Protein AF-A0A920UV95-F1 (afdb_monomer)

Foldseek 3Di:
DLLCQQPNVVVVVVCLVCLVCVVVVPPVVVVVVVVVVVVSLVVQCVVPVPLPPSNLSVCQLVLQLVLLCVVQDPPDPPSPCPSVLQSQLVLLVVLVVVVLDPPVVSVVSVCSSCPSNVRDNDDDPPDDPVSSVVSSVPPPSDPSSRRCNDD

Nearest PDB structures (foldseek):
  3okf-assembly1_B  TM=9.038E-01  e=9.359E-06  Vibrio cholerae O1 biovar El Tor str. N16961
  5hvn-assembly1_A-2  TM=8.742E-01  e=4.285E-06  Francisella tularensis subsp. tularensis SCHU S4
  6lla-assembly2_D  TM=9.074E-01  e=2.044E-05  Providencia alcalifaciens F90-2004
  3zok-assembly2_D  TM=9.001E-01  e=2.147E-05  Actinidia chinensis
  6lla-assembly1_A  TM=8.944E-01  e=2.609E-05  Providencia alcalifaciens F90-2004

Structure (mmCIF, N/CA/C/O backbone):
data_AF-A0A920UV95-F1
#
_entry.id   AF-A0A920UV95-F1
#
loop_
_atom_site.group_PDB
_atom_site.id
_atom_site.type_symbol
_atom_site.label_atom_id
_atom_site.label_alt_id
_atom_site.label_comp_id
_atom_site.label_asym_id
_atom_site.label_entity_id
_atom_site.label_seq_id
_atom_site.pdbx_PDB_ins_code
_atom_site.Cartn_x
_atom_site.Cartn_y
_atom_site.Cartn_z
_atom_site.occupancy
_atom_site.B_iso_or_equiv
_atom_site.auth_seq_id
_atom_site.auth_comp_id
_atom_site.auth_asym_id
_atom_site.auth_atom_id
_atom_site.pdbx_PDB_model_num
ATOM 1 N N . MET A 1 1 ? -2.486 0.957 3.219 1.00 80.06 1 MET A N 1
ATOM 2 C CA . MET A 1 1 ? -2.664 0.578 1.801 1.00 80.06 1 MET A CA 1
ATOM 3 C C . MET A 1 1 ? -1.796 -0.611 1.397 1.00 80.06 1 MET A C 1
ATOM 5 O O . MET A 1 1 ? -2.347 -1.687 1.214 1.00 80.06 1 MET A O 1
ATOM 9 N N . LYS A 1 2 ? -0.457 -0.477 1.366 1.00 78.81 2 LYS A N 1
ATOM 10 C CA . LYS A 1 2 ? 0.496 -1.547 0.991 1.00 78.81 2 LYS A CA 1
ATOM 11 C C . LYS A 1 2 ? 0.190 -2.931 1.582 1.00 78.81 2 LYS A C 1
ATOM 13 O O . LYS A 1 2 ? 0.008 -3.881 0.836 1.00 78.81 2 LYS A O 1
ATOM 18 N N . TYR A 1 3 ? 0.079 -3.045 2.907 1.00 82.12 3 TYR A N 1
ATOM 19 C CA . TYR A 1 3 ? -0.206 -4.332 3.562 1.00 82.12 3 TYR A CA 1
ATOM 20 C C . TYR A 1 3 ? -1.559 -4.926 3.158 1.00 82.12 3 TYR A C 1
ATOM 22 O O . TYR A 1 3 ? -1.680 -6.136 3.009 1.00 82.12 3 TYR A O 1
ATOM 30 N N . GLY A 1 4 ? -2.552 -4.067 2.911 1.00 83.25 4 GLY A N 1
ATOM 31 C CA . GLY A 1 4 ? -3.856 -4.504 2.432 1.00 83.25 4 GLY A CA 1
ATOM 32 C C . GLY A 1 4 ? -3.786 -5.150 1.046 1.00 83.25 4 GLY A C 1
ATOM 33 O O . GLY A 1 4 ? -4.430 -6.161 0.797 1.00 83.25 4 GLY A O 1
ATOM 34 N N . LEU A 1 5 ? -2.936 -4.606 0.173 1.00 78.06 5 LEU A N 1
ATOM 35 C CA . LEU A 1 5 ? -2.742 -5.098 -1.190 1.00 78.06 5 LEU A CA 1
ATOM 36 C C . LEU A 1 5 ? -1.803 -6.316 -1.291 1.00 78.06 5 LEU A C 1
ATOM 38 O O . LEU A 1 5 ? -1.861 -7.047 -2.276 1.00 78.06 5 LEU A O 1
ATOM 42 N N . ILE A 1 6 ? -0.918 -6.519 -0.309 1.00 73.44 6 ILE A N 1
ATOM 43 C CA . ILE A 1 6 ? 0.039 -7.635 -0.303 1.00 73.44 6 ILE A CA 1
ATOM 44 C C . ILE A 1 6 ? -0.602 -8.917 0.230 1.00 73.44 6 ILE A C 1
ATOM 46 O O . ILE A 1 6 ? -0.482 -9.958 -0.408 1.00 73.44 6 ILE A O 1
ATOM 50 N N . ASN A 1 7 ? -1.208 -8.866 1.421 1.00 74.56 7 ASN A N 1
ATOM 51 C CA . ASN A 1 7 ? -1.654 -10.073 2.125 1.00 74.56 7 ASN A CA 1
ATOM 52 C C . ASN A 1 7 ? -2.814 -9.851 3.113 1.00 74.56 7 ASN A C 1
ATOM 54 O O . ASN A 1 7 ? -3.042 -10.700 3.972 1.00 74.56 7 ASN A O 1
ATOM 58 N N . ASN A 1 8 ? -3.536 -8.728 3.039 1.00 84.81 8 ASN A N 1
ATOM 59 C CA . ASN A 1 8 ? -4.625 -8.441 3.975 1.00 84.81 8 ASN A CA 1
ATOM 60 C C . ASN A 1 8 ? -5.802 -7.717 3.298 1.00 84.81 8 ASN A C 1
ATOM 62 O O . ASN A 1 8 ? -6.063 -6.536 3.537 1.00 84.81 8 ASN A O 1
ATOM 66 N N . ALA A 1 9 ? -6.532 -8.441 2.448 1.00 86.19 9 ALA A N 1
ATOM 67 C CA . ALA A 1 9 ? -7.662 -7.889 1.700 1.00 86.19 9 ALA A CA 1
ATOM 68 C C . ALA A 1 9 ? -8.755 -7.294 2.610 1.00 86.19 9 ALA A C 1
ATOM 70 O O . ALA A 1 9 ? -9.355 -6.275 2.268 1.00 86.19 9 ALA A O 1
ATOM 71 N N . GLU A 1 10 ? -8.985 -7.874 3.790 1.00 90.38 10 GLU A N 1
ATOM 72 C CA . GLU A 1 10 ? -9.940 -7.333 4.765 1.00 90.38 10 GLU A CA 1
ATOM 73 C C . GLU A 1 10 ? -9.487 -5.974 5.307 1.00 90.38 10 GLU A C 1
ATOM 75 O O . GLU A 1 10 ? -10.285 -5.042 5.373 1.00 90.38 10 GLU A O 1
ATOM 80 N N . PHE A 1 11 ? -8.192 -5.798 5.585 1.00 92.44 11 PHE A N 1
ATOM 81 C CA . PHE A 1 11 ? -7.655 -4.488 5.949 1.00 92.44 11 PHE A CA 1
ATOM 82 C C . PHE A 1 11 ? -7.755 -3.480 4.800 1.00 92.44 11 PHE A C 1
ATOM 84 O O . PHE A 1 11 ? -8.041 -2.312 5.044 1.00 92.44 11 PHE A O 1
ATOM 91 N N . PHE A 1 12 ? -7.572 -3.900 3.544 1.00 90.25 12 PHE A N 1
ATOM 92 C CA . PHE A 1 12 ? -7.798 -3.017 2.394 1.00 90.25 12 PHE A CA 1
ATOM 93 C C . PHE A 1 12 ? -9.254 -2.527 2.324 1.00 90.25 12 PHE A C 1
ATOM 95 O O . PHE A 1 12 ? -9.491 -1.327 2.188 1.00 90.25 12 PHE A O 1
ATOM 102 N N . LYS A 1 13 ? -10.229 -3.431 2.487 1.00 91.88 13 LYS A N 1
ATOM 103 C CA . LYS A 1 13 ? -11.657 -3.071 2.543 1.00 91.88 13 LYS A CA 1
ATOM 104 C C . LYS A 1 13 ? -11.964 -2.154 3.726 1.00 91.88 13 LYS A C 1
ATOM 106 O O . LYS A 1 13 ? -12.690 -1.179 3.565 1.00 91.88 13 LYS A O 1
ATOM 111 N N . TRP A 1 14 ? -11.382 -2.435 4.892 1.00 95.44 14 TRP A N 1
ATOM 112 C CA . TRP A 1 14 ? -11.543 -1.607 6.086 1.00 95.44 14 TRP A CA 1
ATOM 113 C C . TRP A 1 14 ? -10.988 -0.192 5.877 1.00 95.44 14 TRP A C 1
ATOM 115 O O . TRP A 1 14 ? -11.645 0.777 6.244 1.00 95.44 14 TRP A O 1
ATOM 125 N N . LEU A 1 15 ? -9.827 -0.052 5.228 1.00 94.12 15 LEU A N 1
ATOM 126 C CA . LEU A 1 15 ? -9.264 1.255 4.874 1.00 94.12 15 LEU A CA 1
ATOM 127 C C . LEU A 1 15 ? -10.199 2.048 3.956 1.00 94.12 15 LEU A C 1
ATOM 129 O O . LEU A 1 15 ? -10.376 3.242 4.173 1.00 94.12 15 LEU A O 1
ATOM 133 N N . ALA A 1 16 ? -10.793 1.397 2.953 1.00 93.56 16 ALA A N 1
ATOM 134 C CA . ALA A 1 16 ? -11.755 2.043 2.063 1.00 93.56 16 ALA A CA 1
ATOM 135 C C . ALA A 1 16 ? -13.018 2.488 2.820 1.00 93.56 16 ALA A C 1
ATOM 137 O O . ALA A 1 16 ? -13.466 3.616 2.659 1.00 93.56 16 ALA A O 1
ATOM 138 N N . ALA A 1 17 ? -13.560 1.632 3.690 1.00 96.31 17 ALA A N 1
ATOM 139 C CA . ALA A 1 17 ? -14.774 1.928 4.449 1.00 96.31 17 ALA A CA 1
ATOM 140 C C . ALA A 1 17 ? -14.606 3.057 5.484 1.00 96.31 17 ALA A C 1
ATOM 142 O O . ALA A 1 17 ? -15.581 3.728 5.802 1.00 96.31 17 ALA A O 1
ATOM 143 N N . ASN A 1 18 ? -13.392 3.270 6.003 1.00 96.62 18 ASN A N 1
ATOM 144 C CA . ASN A 1 18 ? -13.108 4.246 7.064 1.00 96.62 18 ASN A CA 1
ATOM 145 C C . ASN A 1 18 ? -12.252 5.427 6.579 1.00 96.62 18 ASN A C 1
ATOM 147 O O . ASN A 1 18 ? -11.614 6.112 7.380 1.00 96.62 18 ASN A O 1
ATOM 151 N N . SER A 1 19 ? -12.183 5.654 5.267 1.00 94.88 19 SER A N 1
ATOM 152 C CA . SER A 1 19 ? -11.249 6.618 4.685 1.00 94.88 19 SER A CA 1
ATOM 153 C C . SER A 1 19 ? -11.475 8.049 5.165 1.00 94.88 19 SER A C 1
ATOM 155 O O . SER A 1 19 ? -10.505 8.743 5.452 1.00 94.88 19 SER A O 1
ATOM 157 N N . GLU A 1 20 ? -12.732 8.473 5.321 1.00 95.56 20 GLU A N 1
ATOM 158 C CA . GLU A 1 20 ? -13.080 9.811 5.818 1.00 95.56 20 GLU A CA 1
ATOM 159 C C . GLU A 1 20 ? -12.528 10.049 7.229 1.00 95.56 20 GLU A C 1
ATOM 161 O O . GLU A 1 20 ? -11.793 11.010 7.450 1.00 95.56 20 GLU A O 1
ATOM 166 N N . SER A 1 21 ? -12.790 9.128 8.159 1.00 96.44 21 SER A N 1
ATOM 167 C CA . SER A 1 21 ? -12.279 9.183 9.532 1.00 96.44 21 SER A CA 1
ATOM 168 C C . SER A 1 21 ? -10.751 9.139 9.608 1.00 96.44 21 SER A C 1
ATOM 170 O O . SER A 1 21 ? -10.138 9.842 10.414 1.00 96.44 21 SER A O 1
ATOM 172 N N . ILE A 1 22 ? -10.108 8.338 8.751 1.00 94.94 22 ILE A N 1
ATOM 173 C CA . ILE A 1 22 ? -8.642 8.263 8.676 1.00 94.94 22 ILE A CA 1
ATOM 174 C C . ILE A 1 22 ? -8.062 9.593 8.178 1.00 94.94 22 ILE A C 1
ATOM 176 O O . ILE A 1 22 ? -7.100 10.095 8.761 1.00 94.94 22 ILE A O 1
ATOM 180 N N . LEU A 1 23 ? -8.639 10.178 7.123 1.00 90.88 23 LEU A N 1
ATOM 181 C CA . LEU A 1 23 ? -8.215 11.471 6.574 1.00 90.88 23 LEU A CA 1
ATOM 182 C C . LEU A 1 23 ? -8.481 12.630 7.543 1.00 90.88 23 LEU A C 1
ATOM 184 O O . LEU A 1 23 ? -7.699 13.579 7.584 1.00 90.88 23 LEU A O 1
ATOM 188 N N . ALA A 1 24 ? -9.535 12.529 8.353 1.00 95.44 24 ALA A N 1
ATOM 189 C CA . ALA A 1 24 ? -9.833 13.451 9.446 1.00 95.44 24 ALA A CA 1
ATOM 190 C C . ALA A 1 24 ? -8.915 13.267 10.672 1.00 95.44 24 ALA A C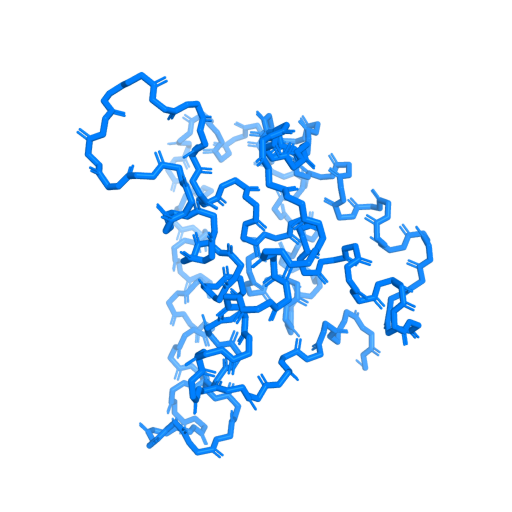 1
ATOM 192 O O . ALA A 1 24 ? -9.026 14.023 11.637 1.00 95.44 24 ALA A O 1
ATOM 193 N N . LEU A 1 25 ? -7.991 12.298 10.632 1.00 93.44 25 LEU A N 1
ATOM 194 C CA . LEU A 1 25 ? -7.067 11.956 11.715 1.00 93.44 25 LEU A CA 1
ATOM 195 C C . LEU A 1 25 ? -7.777 11.605 13.030 1.00 93.44 25 LEU A C 1
ATOM 197 O O . LEU A 1 25 ? -7.280 11.903 14.120 1.00 93.44 25 LEU A O 1
ATOM 201 N N . GLU A 1 26 ? -8.929 10.942 12.944 1.00 97.38 26 GLU A N 1
ATOM 202 C CA . GLU A 1 26 ? -9.623 10.456 14.129 1.00 97.38 26 GLU A CA 1
ATOM 203 C C . GLU A 1 26 ? -8.761 9.430 14.872 1.00 97.38 26 GLU A C 1
ATOM 205 O O . GLU A 1 26 ? -8.288 8.444 14.300 1.00 97.38 26 GLU A O 1
ATOM 210 N N . HIS A 1 27 ? -8.557 9.666 16.170 1.00 95.38 27 HIS A N 1
ATOM 211 C CA . HIS A 1 27 ? -7.562 8.955 16.973 1.00 95.38 27 HIS A CA 1
ATOM 212 C C . HIS A 1 27 ? -7.717 7.429 16.929 1.00 95.38 27 HIS A C 1
ATOM 214 O O . HIS A 1 27 ? -6.724 6.717 16.783 1.00 95.38 27 HIS A O 1
ATOM 220 N N . GLU A 1 28 ? -8.944 6.917 17.044 1.00 96.25 28 GLU A N 1
ATOM 221 C CA . GLU A 1 28 ? -9.215 5.473 17.035 1.00 96.25 28 GLU A CA 1
ATOM 222 C C . GLU A 1 28 ? -8.830 4.833 15.695 1.00 96.25 28 GLU A C 1
ATOM 224 O O . GLU A 1 28 ? -8.098 3.843 15.666 1.00 96.25 28 GLU A O 1
ATOM 229 N N . HIS A 1 29 ? -9.228 5.454 14.585 1.00 95.75 29 HIS A N 1
ATOM 230 C CA . HIS A 1 29 ? -8.961 4.956 13.239 1.00 95.75 29 HIS A CA 1
ATOM 231 C C . HIS A 1 29 ? -7.472 5.013 12.887 1.00 95.75 29 HIS A C 1
ATOM 233 O O . HIS A 1 29 ? -6.917 4.044 12.368 1.00 95.75 29 HIS A O 1
ATOM 239 N N . VAL A 1 30 ? -6.788 6.113 13.217 1.00 93.50 30 VAL A N 1
ATOM 240 C CA . VAL A 1 30 ? -5.338 6.234 12.990 1.00 93.50 30 VAL A CA 1
ATOM 241 C C . VAL A 1 30 ? -4.563 5.236 13.852 1.00 93.50 30 VAL A C 1
ATOM 243 O O . VAL A 1 30 ? -3.623 4.606 13.360 1.00 93.50 30 VAL A O 1
ATOM 246 N N . SER A 1 31 ? -4.964 5.045 15.112 1.00 93.88 31 SER A N 1
ATOM 247 C CA . SER A 1 31 ? -4.316 4.080 16.009 1.00 93.88 31 SER A CA 1
ATOM 248 C C . SER A 1 31 ? -4.436 2.655 15.477 1.00 93.88 31 SER A C 1
ATOM 250 O O . SER A 1 31 ? -3.450 1.917 15.478 1.00 93.88 31 SER A O 1
ATOM 252 N N . GLU A 1 32 ? -5.608 2.289 14.958 1.00 96.06 32 GLU A N 1
ATOM 253 C CA . GLU A 1 32 ? -5.845 0.983 14.345 1.00 96.06 32 GLU A CA 1
ATOM 254 C C . GLU A 1 32 ? -4.991 0.782 13.085 1.00 96.06 32 GLU A C 1
ATOM 256 O O . GLU A 1 32 ? -4.335 -0.252 12.936 1.00 96.06 32 GLU A O 1
ATOM 261 N N . VAL A 1 33 ? -4.893 1.798 12.217 1.00 92.75 33 VAL A N 1
ATOM 262 C CA . VAL A 1 33 ? -4.003 1.759 11.044 1.00 92.75 33 VAL A CA 1
ATOM 263 C C . VAL A 1 33 ? -2.555 1.504 11.460 1.00 92.75 33 VAL A C 1
ATOM 265 O O . VAL A 1 33 ? -1.893 0.634 10.884 1.00 92.75 33 VAL A O 1
ATOM 268 N N . VAL A 1 34 ? -2.052 2.247 12.450 1.00 91.56 34 VAL A N 1
ATOM 269 C CA . VAL A 1 34 ? -0.673 2.103 12.937 1.00 91.56 34 VAL A CA 1
ATOM 270 C C . VAL A 1 34 ? -0.457 0.714 13.533 1.00 91.56 34 VAL A C 1
ATOM 272 O O . VAL A 1 34 ? 0.531 0.061 13.189 1.00 91.56 34 VAL A O 1
ATOM 275 N N . ARG A 1 35 ? -1.389 0.234 14.365 1.00 95.19 35 ARG A N 1
ATOM 276 C CA . ARG A 1 35 ? -1.337 -1.094 14.987 1.00 95.19 35 ARG A CA 1
ATOM 277 C C . ARG A 1 35 ? -1.210 -2.194 13.934 1.00 95.19 35 ARG A C 1
ATOM 279 O O . ARG A 1 35 ? -0.238 -2.950 13.964 1.00 95.19 35 ARG A O 1
ATOM 286 N N . VAL A 1 36 ? -2.119 -2.228 12.957 1.00 92.31 36 VAL A N 1
ATOM 287 C CA . VAL A 1 36 ? -2.116 -3.239 11.885 1.00 92.31 36 VAL A CA 1
ATOM 288 C C . VAL A 1 36 ? -0.839 -3.157 11.046 1.00 92.31 36 VAL A C 1
ATOM 290 O O . VAL A 1 36 ? -0.257 -4.184 10.694 1.00 92.31 36 VAL A O 1
ATOM 293 N N . CYS A 1 37 ? -0.349 -1.950 10.749 1.00 88.88 37 CYS A N 1
ATOM 294 C CA . CYS A 1 37 ? 0.898 -1.777 10.003 1.00 88.88 37 CYS A CA 1
ATOM 295 C C . CYS A 1 37 ? 2.119 -2.308 10.769 1.00 88.88 37 CYS A C 1
ATOM 297 O O . CYS A 1 37 ? 2.999 -2.930 10.167 1.00 88.88 37 CYS A O 1
ATOM 299 N N . CYS A 1 38 ? 2.182 -2.069 12.080 1.00 89.38 38 CYS A N 1
ATOM 300 C CA . CYS A 1 38 ? 3.243 -2.581 12.942 1.00 89.38 38 CYS A CA 1
ATOM 301 C C . CYS A 1 38 ? 3.210 -4.111 13.019 1.00 89.38 38 CYS A C 1
ATOM 303 O O . CYS A 1 38 ? 4.248 -4.747 12.839 1.00 89.38 38 CYS A O 1
ATOM 305 N N . GLU A 1 39 ? 2.029 -4.700 13.213 1.00 91.00 39 GLU A N 1
ATOM 306 C CA . GLU A 1 39 ? 1.840 -6.154 13.258 1.00 91.00 39 GLU A CA 1
ATOM 307 C C . GLU A 1 39 ? 2.217 -6.822 11.934 1.00 91.00 39 GLU A C 1
ATOM 309 O O . GLU A 1 39 ? 2.996 -7.777 11.923 1.00 91.00 39 GLU A O 1
ATOM 314 N N . ALA A 1 40 ? 1.748 -6.282 10.807 1.00 85.88 40 ALA A N 1
ATOM 315 C CA . ALA A 1 40 ? 2.061 -6.813 9.484 1.00 85.88 40 ALA A CA 1
ATOM 316 C C . ALA A 1 40 ? 3.568 -6.764 9.191 1.00 85.88 40 ALA A C 1
ATOM 318 O O . ALA A 1 40 ? 4.148 -7.740 8.710 1.00 85.88 40 ALA A O 1
ATOM 319 N N . LYS A 1 41 ? 4.230 -5.648 9.523 1.00 84.31 41 LYS A N 1
ATOM 320 C CA . LYS A 1 41 ? 5.682 -5.519 9.357 1.00 84.31 41 LYS A CA 1
ATOM 321 C C . LYS A 1 41 ? 6.436 -6.497 10.252 1.00 84.31 41 LYS A C 1
ATOM 323 O O . LYS A 1 41 ? 7.374 -7.134 9.780 1.00 84.31 41 LYS A O 1
ATOM 328 N N . ALA A 1 42 ? 6.036 -6.619 11.517 1.00 87.12 42 ALA A N 1
ATOM 329 C CA . ALA A 1 42 ? 6.657 -7.539 12.461 1.00 87.12 42 ALA A CA 1
ATOM 330 C C . ALA A 1 42 ? 6.527 -8.993 11.988 1.00 87.12 42 ALA A C 1
ATOM 332 O O . ALA A 1 42 ? 7.522 -9.711 11.987 1.00 87.12 42 ALA A O 1
ATOM 333 N N . ALA A 1 43 ? 5.348 -9.401 11.509 1.00 86.06 43 ALA A N 1
ATOM 334 C CA . ALA A 1 43 ? 5.115 -10.740 10.974 1.00 86.06 43 ALA A CA 1
ATOM 335 C C . ALA A 1 43 ? 5.995 -11.040 9.749 1.00 86.06 43 ALA A C 1
ATOM 337 O O . ALA A 1 43 ? 6.652 -12.079 9.701 1.00 86.06 43 ALA A O 1
ATOM 338 N N . ILE A 1 44 ? 6.071 -10.109 8.790 1.00 81.81 44 ILE A N 1
ATOM 339 C CA . ILE A 1 44 ? 6.904 -10.266 7.586 1.00 81.81 44 ILE A CA 1
ATOM 340 C C . ILE A 1 44 ? 8.396 -10.334 7.946 1.00 81.81 44 ILE A C 1
ATOM 342 O O . ILE A 1 44 ? 9.122 -11.170 7.414 1.00 81.81 44 ILE A O 1
ATOM 346 N N . VAL A 1 45 ? 8.864 -9.480 8.862 1.00 85.44 45 VAL A N 1
ATOM 347 C CA . VAL A 1 45 ? 10.266 -9.484 9.310 1.00 85.44 45 VAL A CA 1
ATOM 348 C C . VAL A 1 45 ? 10.596 -10.749 10.100 1.00 85.44 45 VAL A C 1
ATOM 350 O O . VAL A 1 45 ? 11.669 -11.306 9.904 1.00 85.44 45 VAL A O 1
ATOM 353 N N . ALA A 1 46 ? 9.690 -11.231 10.953 1.00 86.50 46 ALA A N 1
ATOM 354 C CA . ALA A 1 46 ? 9.886 -12.473 11.699 1.00 86.50 46 ALA A CA 1
ATOM 355 C C . ALA A 1 46 ? 9.968 -13.696 10.773 1.00 86.50 46 ALA A C 1
ATOM 357 O O . ALA A 1 46 ? 10.715 -14.631 11.049 1.00 86.50 46 ALA A O 1
ATOM 358 N N . GLN A 1 47 ? 9.224 -13.682 9.664 1.00 82.19 47 GLN A N 1
ATOM 359 C CA . GLN A 1 47 ? 9.254 -14.747 8.664 1.00 82.19 47 GLN A CA 1
ATOM 360 C C . GLN A 1 47 ? 10.529 -14.722 7.802 1.00 82.19 47 GLN A C 1
ATOM 362 O O . GLN A 1 47 ? 10.950 -15.766 7.307 1.00 82.19 47 GLN A O 1
ATOM 367 N N . ASP A 1 48 ? 11.144 -13.552 7.615 1.00 79.50 48 ASP A N 1
ATOM 368 C CA . ASP A 1 48 ? 12.326 -13.376 6.767 1.00 79.50 48 ASP A CA 1
ATOM 369 C C . ASP A 1 48 ? 13.215 -12.220 7.252 1.00 79.50 48 ASP A C 1
ATOM 371 O O . ASP A 1 48 ? 13.265 -11.124 6.685 1.00 79.50 48 ASP A O 1
ATOM 375 N N . GLU A 1 49 ? 13.956 -12.477 8.328 1.00 79.88 49 GLU A N 1
ATOM 376 C CA . GLU A 1 49 ? 14.803 -11.470 8.970 1.00 79.88 49 GLU A CA 1
ATOM 377 C C . GLU A 1 49 ? 15.931 -10.980 8.047 1.00 79.88 49 GLU A C 1
ATOM 379 O O . GLU A 1 49 ? 16.312 -9.810 8.100 1.00 79.88 49 GLU A O 1
ATOM 384 N N . LYS A 1 50 ? 16.442 -11.844 7.160 1.00 78.62 50 LYS A N 1
ATOM 385 C CA . LYS A 1 50 ? 17.590 -11.549 6.283 1.00 78.62 50 LYS A CA 1
ATOM 386 C C . LYS A 1 50 ? 17.207 -11.003 4.903 1.00 78.62 50 LYS A C 1
ATOM 388 O O . LYS A 1 50 ? 18.104 -10.778 4.096 1.00 78.62 50 LYS A O 1
ATOM 393 N N . GLU A 1 51 ? 15.919 -10.758 4.649 1.00 72.12 51 GLU A N 1
ATOM 394 C CA . GLU A 1 51 ? 15.411 -10.231 3.371 1.00 72.12 51 GLU A CA 1
ATOM 395 C C . GLU A 1 51 ? 15.775 -11.114 2.164 1.00 72.12 51 GLU A C 1
ATOM 397 O O . GLU A 1 51 ? 16.132 -10.623 1.095 1.00 72.12 51 GLU A O 1
ATOM 402 N N . ALA A 1 52 ? 15.698 -12.435 2.338 1.00 70.75 52 ALA A N 1
ATOM 403 C CA . ALA A 1 52 ? 15.996 -13.417 1.294 1.00 70.75 52 ALA A CA 1
ATOM 404 C C . ALA A 1 52 ? 14.745 -13.889 0.521 1.00 70.75 52 ALA A C 1
ATOM 406 O O . ALA A 1 52 ? 14.872 -14.600 -0.475 1.00 70.75 52 ALA A O 1
ATOM 407 N N . GLY A 1 53 ? 13.542 -13.510 0.962 1.00 71.44 53 GLY A N 1
ATOM 408 C CA . GLY A 1 53 ? 12.262 -13.971 0.427 1.00 71.44 53 GLY A CA 1
ATOM 409 C C . GLY A 1 53 ? 11.128 -12.967 0.652 1.00 71.44 53 GLY A C 1
ATOM 410 O O . GLY A 1 53 ? 11.079 -11.921 0.003 1.00 71.44 53 GLY A O 1
ATOM 411 N N . VAL A 1 54 ? 10.176 -13.295 1.533 1.00 70.31 54 VAL A N 1
ATOM 412 C CA . VAL A 1 54 ? 8.904 -12.559 1.699 1.00 70.31 54 VAL A CA 1
ATOM 413 C C . VAL A 1 54 ? 9.086 -11.105 2.155 1.00 70.31 54 VAL A C 1
ATOM 415 O O . VAL A 1 54 ? 8.242 -10.258 1.863 1.00 70.31 54 VAL A O 1
ATOM 418 N N . ARG A 1 55 ? 10.200 -10.757 2.811 1.00 74.81 55 ARG A N 1
ATOM 419 C CA . ARG A 1 55 ? 10.449 -9.374 3.244 1.00 74.81 55 ARG A CA 1
ATOM 420 C C . ARG A 1 55 ? 10.701 -8.429 2.069 1.00 74.81 55 ARG A C 1
ATOM 422 O O . ARG A 1 55 ? 10.428 -7.236 2.200 1.00 74.81 55 ARG A O 1
ATOM 429 N N . ALA A 1 56 ? 11.083 -8.946 0.898 1.00 66.75 56 ALA A N 1
ATOM 430 C CA . ALA A 1 56 ? 11.153 -8.159 -0.333 1.00 66.75 56 ALA A CA 1
ATOM 431 C C . ALA A 1 56 ? 9.790 -7.556 -0.734 1.00 66.75 56 ALA A C 1
ATOM 433 O O . ALA A 1 56 ? 9.758 -6.514 -1.384 1.00 66.75 56 ALA A O 1
ATOM 434 N N . LEU A 1 57 ? 8.664 -8.133 -0.286 1.00 64.56 57 LEU A N 1
ATOM 435 C CA . LEU A 1 57 ? 7.326 -7.567 -0.505 1.00 64.56 57 LEU A CA 1
ATOM 436 C C . LEU A 1 57 ? 7.152 -6.195 0.165 1.00 64.56 57 LEU A C 1
ATOM 438 O O . LEU A 1 57 ? 6.361 -5.380 -0.301 1.00 64.56 57 LEU A O 1
ATOM 442 N N . LEU A 1 58 ? 7.910 -5.886 1.226 1.00 67.06 58 LEU A N 1
ATOM 443 C CA . LEU A 1 58 ? 7.880 -4.554 1.841 1.00 67.06 58 LEU A CA 1
ATOM 444 C C . LEU A 1 58 ? 8.419 -3.464 0.910 1.00 67.06 58 LEU A C 1
ATOM 446 O O . LEU A 1 58 ? 8.056 -2.300 1.096 1.00 67.06 58 LEU A O 1
ATOM 450 N N . ASN A 1 59 ? 9.226 -3.845 -0.083 1.00 65.75 59 ASN A N 1
ATOM 451 C CA . ASN A 1 59 ? 9.753 -2.958 -1.116 1.00 65.75 59 ASN A CA 1
ATOM 452 C C . ASN A 1 59 ? 8.759 -2.764 -2.278 1.00 65.75 59 ASN A C 1
ATOM 454 O O . ASN A 1 59 ? 9.075 -2.058 -3.235 1.00 65.75 59 ASN A O 1
ATOM 458 N N . LEU A 1 60 ? 7.560 -3.365 -2.219 1.00 62.53 60 LEU A N 1
ATOM 459 C CA . LEU A 1 60 ? 6.502 -3.129 -3.201 1.00 62.53 60 LEU A CA 1
ATOM 460 C C . LEU A 1 60 ? 6.250 -1.620 -3.330 1.00 62.53 60 LEU A C 1
ATOM 462 O O . LEU A 1 60 ? 5.984 -0.948 -2.337 1.00 62.53 60 LEU A O 1
ATOM 466 N N . GLY A 1 61 ? 6.362 -1.109 -4.555 1.00 56.84 61 GLY A N 1
ATOM 467 C CA . GLY A 1 61 ? 6.180 0.307 -4.862 1.00 56.84 61 GLY A CA 1
ATOM 468 C C . GLY A 1 61 ? 7.415 1.190 -4.653 1.00 56.84 61 GLY A C 1
ATOM 469 O O . GLY A 1 61 ? 7.482 2.237 -5.284 1.00 56.84 61 GLY A O 1
ATOM 470 N N . HIS A 1 62 ? 8.437 0.760 -3.901 1.00 61.12 62 HIS A N 1
ATOM 471 C CA . HIS A 1 62 ? 9.685 1.526 -3.749 1.00 61.12 62 HIS A CA 1
ATOM 472 C C . HIS A 1 62 ? 10.471 1.613 -5.060 1.00 61.12 62 HIS A C 1
ATOM 474 O O . HIS A 1 62 ? 10.927 2.689 -5.415 1.00 61.12 62 HIS A O 1
ATOM 480 N N . THR A 1 63 ? 10.544 0.533 -5.843 1.00 57.16 63 THR A N 1
ATOM 481 C CA . THR A 1 63 ? 11.176 0.564 -7.177 1.00 57.16 63 THR A CA 1
ATOM 482 C C . THR A 1 63 ? 10.431 1.492 -8.146 1.00 57.16 63 THR A C 1
ATOM 484 O O . THR A 1 63 ? 11.043 2.145 -8.985 1.00 57.16 63 THR A O 1
ATOM 487 N N . PHE A 1 64 ? 9.103 1.589 -8.009 1.00 55.91 64 PHE A N 1
ATOM 488 C CA . PHE A 1 64 ? 8.271 2.505 -8.793 1.00 55.91 64 PHE A CA 1
ATOM 489 C C . PHE A 1 64 ? 8.466 3.963 -8.334 1.00 55.91 64 PHE A C 1
ATOM 491 O O . PHE A 1 64 ? 8.662 4.849 -9.162 1.00 55.91 64 PHE A O 1
ATOM 498 N N . GLY A 1 65 ? 8.481 4.198 -7.019 1.00 56.19 65 GLY A N 1
ATOM 499 C CA . GLY A 1 65 ? 8.733 5.503 -6.406 1.00 56.19 65 GLY A CA 1
ATOM 500 C C . GLY A 1 65 ? 10.132 6.036 -6.710 1.00 56.19 65 GLY A C 1
ATOM 501 O O . GLY A 1 65 ? 10.252 7.159 -7.183 1.00 56.19 65 GLY A O 1
ATOM 502 N N . HIS A 1 66 ? 11.175 5.215 -6.559 1.00 59.41 66 HIS A N 1
ATOM 503 C CA . HIS A 1 66 ? 12.558 5.581 -6.875 1.00 59.41 66 HIS A CA 1
ATOM 504 C C . HIS A 1 66 ? 12.759 5.886 -8.366 1.00 59.41 66 HIS A C 1
ATOM 506 O O . HIS A 1 66 ? 13.474 6.830 -8.708 1.00 59.41 66 HIS A O 1
ATOM 512 N N . ALA A 1 67 ? 12.134 5.123 -9.274 1.00 57.91 67 ALA A N 1
ATOM 513 C CA . ALA A 1 67 ? 12.203 5.405 -10.708 1.00 57.91 67 ALA A CA 1
ATOM 514 C C . ALA A 1 67 ? 11.588 6.776 -11.034 1.00 57.91 67 ALA A C 1
ATOM 516 O O . ALA A 1 67 ? 12.174 7.557 -11.781 1.00 57.91 67 ALA A O 1
ATOM 517 N N . ILE A 1 68 ? 10.449 7.105 -10.421 1.00 55.97 68 ILE A N 1
ATOM 518 C CA . ILE A 1 68 ? 9.824 8.422 -10.570 1.00 55.97 68 ILE A CA 1
ATOM 519 C C . ILE A 1 68 ? 10.700 9.517 -9.958 1.00 55.97 68 ILE A C 1
ATOM 521 O O . ILE A 1 68 ? 11.010 10.474 -10.658 1.00 55.97 68 ILE A O 1
ATOM 525 N N . GLU A 1 69 ? 11.171 9.348 -8.721 1.00 61.66 69 GLU A N 1
ATOM 526 C CA . GLU A 1 69 ? 12.069 10.291 -8.029 1.00 61.66 69 GLU A CA 1
ATOM 527 C C . GLU A 1 69 ? 13.313 10.626 -8.843 1.00 61.66 69 GLU A C 1
ATOM 529 O O . GLU A 1 69 ? 13.726 11.784 -8.923 1.00 61.66 69 GLU A O 1
ATOM 534 N N . THR A 1 70 ? 13.898 9.608 -9.471 1.00 58.72 70 THR A N 1
ATOM 535 C CA . THR A 1 70 ? 15.105 9.754 -10.285 1.00 58.72 70 THR A CA 1
ATOM 536 C C . THR A 1 70 ? 14.847 10.609 -11.524 1.00 58.72 70 THR A C 1
ATOM 538 O O . THR A 1 70 ? 15.718 11.377 -11.928 1.00 58.72 70 THR A O 1
ATOM 541 N N . VAL A 1 71 ? 13.654 10.517 -12.117 1.00 55.75 71 VAL A N 1
ATOM 542 C CA . VAL A 1 71 ? 13.276 11.310 -13.298 1.00 55.75 71 VAL A CA 1
ATOM 543 C C . VAL A 1 71 ? 12.796 12.704 -12.917 1.00 55.75 71 VAL A C 1
ATOM 545 O O . VAL A 1 71 ? 13.065 13.661 -13.639 1.00 55.75 71 VAL A O 1
ATOM 548 N N . THR A 1 72 ? 12.115 12.845 -11.782 1.00 54.91 72 THR A N 1
ATOM 549 C CA . THR A 1 72 ? 11.468 14.103 -11.381 1.00 54.91 72 THR A CA 1
ATOM 550 C C . THR A 1 72 ? 12.373 15.003 -10.538 1.00 54.91 72 THR A C 1
ATOM 552 O O . THR A 1 72 ? 12.016 16.152 -10.275 1.00 54.91 72 THR A O 1
ATOM 555 N N . GLY A 1 73 ? 13.554 14.509 -10.156 1.00 47.38 73 GLY A N 1
ATOM 556 C CA . GLY A 1 73 ? 14.599 15.248 -9.456 1.00 47.38 73 GLY A CA 1
ATOM 557 C C . GLY A 1 73 ? 14.362 15.343 -7.948 1.00 47.38 73 GLY A C 1
ATOM 558 O O . GLY A 1 73 ? 13.329 15.828 -7.486 1.00 47.38 73 GLY A O 1
ATOM 559 N N . TYR A 1 74 ? 15.359 14.922 -7.167 1.00 42.09 74 TYR A N 1
ATOM 560 C CA . TYR A 1 74 ? 15.383 15.088 -5.712 1.00 42.09 74 TYR A CA 1
ATOM 561 C C . TYR A 1 74 ? 15.374 16.586 -5.349 1.00 42.09 74 TYR A C 1
ATOM 563 O O . TYR A 1 74 ? 16.244 17.337 -5.789 1.00 42.09 74 TYR A O 1
ATOM 571 N N . GLY A 1 75 ? 14.424 17.025 -4.517 1.00 45.34 75 GLY A N 1
ATOM 572 C CA . GLY A 1 75 ? 14.507 18.320 -3.827 1.00 45.34 75 GLY A CA 1
ATOM 573 C C . GLY A 1 75 ? 14.065 19.568 -4.598 1.00 45.34 75 GLY A C 1
ATOM 574 O O . GLY A 1 75 ? 14.426 20.665 -4.177 1.00 45.34 75 GLY A O 1
ATOM 575 N N . ASN A 1 76 ? 13.278 19.454 -5.674 1.00 41.41 76 ASN A N 1
ATOM 576 C CA . ASN A 1 76 ? 12.654 20.627 -6.291 1.00 41.41 76 ASN A CA 1
ATOM 577 C C . ASN A 1 76 ? 11.240 20.845 -5.708 1.00 41.41 76 ASN A C 1
ATOM 579 O O . ASN A 1 76 ? 10.356 20.034 -5.971 1.00 41.41 76 ASN A O 1
ATOM 583 N N . PRO A 1 77 ? 10.968 21.925 -4.948 1.00 42.59 77 PRO A N 1
ATOM 584 C CA . PRO A 1 77 ? 9.644 22.185 -4.364 1.00 42.59 77 PRO A CA 1
ATOM 585 C C . PRO A 1 77 ? 8.512 22.344 -5.399 1.00 42.59 77 PRO A C 1
ATOM 587 O O . PRO A 1 77 ? 7.346 22.403 -5.016 1.00 42.59 77 PRO A O 1
ATOM 590 N N . GLY A 1 78 ? 8.853 22.438 -6.692 1.00 40.72 78 GLY A N 1
ATOM 591 C CA . GLY A 1 78 ? 7.922 22.526 -7.818 1.00 40.72 78 GLY A CA 1
ATOM 592 C C . GLY A 1 78 ? 7.806 21.271 -8.695 1.00 40.72 78 GLY A C 1
ATOM 593 O O . GLY A 1 78 ? 7.032 21.308 -9.650 1.00 40.72 78 GLY A O 1
ATOM 594 N N . SER A 1 79 ? 8.527 20.169 -8.431 1.00 43.25 79 SER A N 1
ATOM 595 C CA . SER A 1 79 ? 8.298 18.921 -9.175 1.00 43.25 79 SER A CA 1
ATOM 596 C C . SER A 1 79 ? 7.047 18.218 -8.630 1.00 43.25 79 SER A C 1
ATOM 598 O O . SER A 1 79 ? 7.012 17.688 -7.525 1.00 43.25 79 SER A O 1
ATOM 600 N N . MET A 1 80 ? 5.971 18.254 -9.419 1.00 41.66 80 MET A N 1
ATOM 601 C CA . MET A 1 80 ? 4.625 17.754 -9.091 1.00 41.66 80 MET A CA 1
ATOM 602 C C . MET A 1 80 ? 4.523 16.250 -8.793 1.00 41.66 80 MET A C 1
ATOM 604 O O . MET A 1 80 ? 3.449 15.775 -8.420 1.00 41.66 80 MET A O 1
ATOM 608 N N . ALA A 1 81 ? 5.593 15.477 -8.943 1.00 43.69 81 ALA A N 1
ATOM 609 C CA . ALA A 1 81 ? 5.555 14.058 -8.647 1.00 43.69 81 ALA A CA 1
ATOM 610 C C . ALA A 1 81 ? 5.830 13.843 -7.161 1.00 43.69 81 ALA A C 1
ATOM 612 O O . ALA A 1 81 ? 6.974 13.753 -6.736 1.00 43.69 81 ALA A O 1
ATOM 613 N N . LYS A 1 82 ? 4.765 13.755 -6.364 1.00 52.91 82 LYS A N 1
ATOM 614 C CA . LYS A 1 82 ? 4.830 13.139 -5.036 1.00 52.91 82 LYS A CA 1
ATOM 615 C C . LYS A 1 82 ? 5.001 11.625 -5.253 1.00 52.91 82 LYS A C 1
ATOM 617 O O . LYS A 1 82 ? 4.013 10.964 -5.568 1.00 52.91 82 LYS A O 1
ATOM 622 N N . PRO A 1 83 ? 6.210 11.057 -5.135 1.00 50.19 83 PRO A N 1
ATOM 623 C CA . PRO A 1 83 ? 6.522 9.717 -5.648 1.00 50.19 83 PRO A CA 1
ATOM 624 C C . PRO A 1 83 ? 5.759 8.603 -4.927 1.00 50.19 83 PRO A C 1
ATOM 626 O O . PRO A 1 83 ? 5.390 7.595 -5.527 1.00 50.19 83 PRO A O 1
ATOM 629 N N . TRP A 1 84 ? 5.427 8.839 -3.655 1.00 54.25 84 TRP A N 1
ATOM 630 C CA . TRP A 1 84 ? 4.567 7.980 -2.841 1.00 54.25 84 TRP A CA 1
ATOM 631 C C . TRP A 1 84 ? 3.123 7.865 -3.363 1.00 54.25 84 TRP A C 1
ATOM 633 O O . TRP A 1 84 ? 2.435 6.912 -3.013 1.00 54.25 84 TRP A O 1
ATOM 643 N N . LEU A 1 85 ? 2.639 8.781 -4.218 1.00 51.88 85 LEU A N 1
ATOM 644 C CA . LEU A 1 85 ? 1.301 8.667 -4.826 1.00 51.88 85 LEU A CA 1
ATOM 645 C C . LEU A 1 85 ? 1.208 7.505 -5.833 1.00 51.88 85 LEU A C 1
ATOM 647 O O . LEU A 1 85 ? 0.134 6.938 -6.022 1.00 51.88 85 LEU A O 1
ATOM 651 N N . TRP A 1 86 ? 2.330 7.115 -6.447 1.00 59.12 86 TRP A N 1
ATOM 652 C CA . TRP A 1 86 ? 2.388 6.041 -7.448 1.00 59.12 86 TRP A CA 1
ATOM 653 C C . TRP A 1 86 ? 2.812 4.685 -6.871 1.00 59.12 86 TRP A C 1
ATOM 655 O O . TRP A 1 86 ? 2.813 3.673 -7.575 1.00 59.12 86 TRP A O 1
ATOM 665 N N . GLU A 1 87 ? 3.140 4.641 -5.576 1.00 62.75 87 GLU A N 1
ATOM 666 C CA . GLU A 1 87 ? 3.620 3.440 -4.882 1.00 62.75 87 GLU A CA 1
ATOM 667 C C . GLU A 1 87 ? 2.631 2.264 -5.003 1.00 62.75 87 GLU A C 1
ATOM 669 O O . GLU A 1 87 ? 3.034 1.104 -4.952 1.00 62.75 87 GLU A O 1
ATOM 674 N N . TRP A 1 88 ? 1.337 2.539 -5.199 1.00 65.69 88 TRP A N 1
ATOM 675 C CA . TRP A 1 88 ? 0.288 1.512 -5.203 1.00 65.69 88 TRP A CA 1
ATOM 676 C C . TRP A 1 88 ? -0.423 1.355 -6.550 1.00 65.69 88 TRP A C 1
ATOM 678 O O . TRP A 1 88 ? -0.777 0.239 -6.926 1.00 65.69 88 TRP A O 1
ATOM 688 N N . SER A 1 89 ? -0.593 2.435 -7.310 1.00 65.25 89 SER A N 1
ATOM 689 C CA . SER A 1 89 ? -1.308 2.426 -8.590 1.00 65.25 89 SER A CA 1
ATOM 690 C C . SER A 1 89 ? -0.476 1.897 -9.755 1.00 65.25 89 SER A C 1
ATOM 692 O O . SER A 1 89 ? -0.978 1.100 -10.549 1.00 65.25 89 SER A O 1
ATOM 694 N N . GLY A 1 90 ? 0.808 2.249 -9.831 1.00 64.88 90 GLY A N 1
ATOM 695 C CA . GLY A 1 90 ? 1.700 1.727 -10.867 1.00 64.88 90 GLY A CA 1
ATOM 696 C C . GLY A 1 90 ? 1.914 0.223 -10.788 1.00 64.88 90 GLY A C 1
ATOM 697 O O . GLY A 1 90 ? 1.754 -0.474 -11.794 1.00 64.88 90 GLY A O 1
ATOM 698 N N . PRO A 1 91 ? 2.218 -0.316 -9.599 1.00 65.1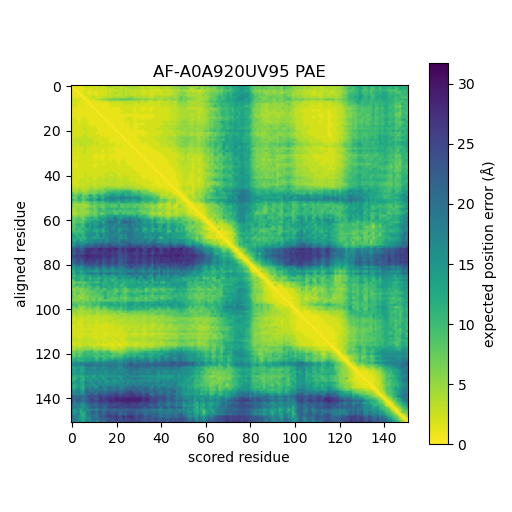9 91 PRO A N 1
ATOM 699 C CA . PRO A 1 91 ? 2.335 -1.754 -9.435 1.00 65.19 91 PRO A CA 1
ATOM 700 C C . PRO A 1 91 ? 1.008 -2.511 -9.692 1.00 65.19 91 PRO A C 1
ATOM 702 O O . PRO A 1 91 ? 1.051 -3.634 -10.206 1.00 65.19 91 PRO A O 1
ATOM 705 N N . ALA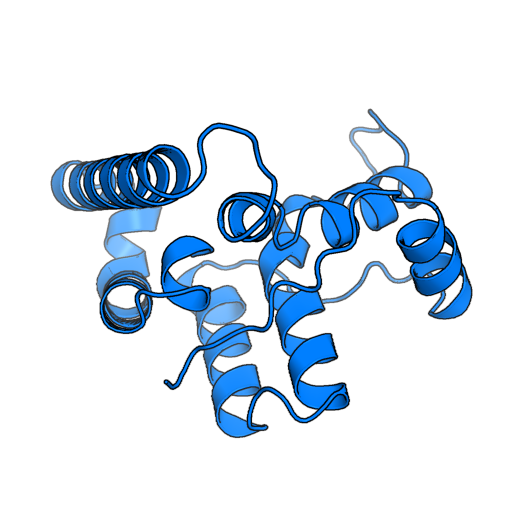 A 1 92 ? -0.160 -1.909 -9.419 1.00 63.75 92 ALA A N 1
ATOM 706 C CA . ALA A 1 92 ? -1.469 -2.487 -9.751 1.00 63.75 92 ALA A CA 1
ATOM 707 C C . ALA A 1 92 ? -1.741 -2.520 -11.271 1.00 63.75 92 ALA A C 1
ATOM 709 O O . ALA A 1 92 ? -2.156 -3.560 -11.790 1.00 63.75 92 ALA A O 1
ATOM 710 N N . ASP A 1 93 ? -1.444 -1.438 -12.007 1.00 66.88 93 ASP A N 1
ATOM 711 C CA . ASP A 1 93 ? -1.550 -1.403 -13.478 1.00 66.88 93 ASP A CA 1
ATOM 712 C C . ASP A 1 93 ? -0.589 -2.402 -14.139 1.00 66.88 93 ASP A C 1
ATOM 714 O O . ASP A 1 93 ? -0.990 -3.170 -15.019 1.00 66.88 93 ASP A O 1
ATOM 718 N N . LEU A 1 94 ? 0.662 -2.478 -13.667 1.00 65.00 94 LEU A N 1
ATOM 719 C CA . LEU A 1 94 ? 1.618 -3.472 -14.157 1.00 65.00 94 LEU A CA 1
ATOM 720 C C . LEU A 1 94 ? 1.114 -4.898 -13.894 1.00 65.00 94 LEU A C 1
ATOM 722 O O . LEU A 1 94 ? 1.163 -5.744 -14.784 1.00 65.00 94 LEU A O 1
ATOM 726 N N . SER A 1 95 ? 0.588 -5.166 -12.701 1.00 64.25 95 SER A N 1
ATOM 727 C CA . SER A 1 95 ? 0.081 -6.497 -12.349 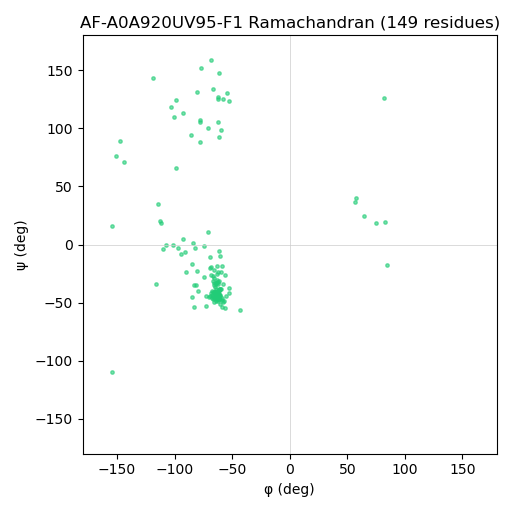1.00 64.25 95 SER A CA 1
ATOM 728 C C . SER A 1 95 ? -1.141 -6.894 -13.168 1.00 64.25 95 SER A C 1
ATOM 730 O O . SER A 1 95 ? -1.265 -8.059 -13.539 1.00 64.25 95 SER A O 1
ATOM 732 N N . LYS A 1 96 ? -1.996 -5.937 -13.546 1.00 65.56 96 LYS A N 1
ATOM 733 C CA . LYS A 1 96 ? -3.058 -6.158 -14.536 1.00 65.56 96 LYS A CA 1
ATOM 734 C C . LYS A 1 96 ? -2.478 -6.523 -15.906 1.00 65.56 96 LYS A C 1
ATOM 736 O O . LYS A 1 96 ? -2.903 -7.510 -16.502 1.00 65.56 96 LYS A O 1
ATOM 741 N N . ARG A 1 97 ? -1.495 -5.764 -16.410 1.00 63.16 97 ARG A N 1
ATOM 742 C CA . ARG A 1 97 ? -0.854 -6.018 -17.720 1.00 63.16 97 ARG A CA 1
ATOM 743 C C . ARG A 1 97 ? -0.138 -7.366 -17.783 1.00 63.16 97 ARG A C 1
ATOM 745 O O . ARG A 1 97 ? -0.108 -7.984 -18.841 1.00 63.16 97 ARG A O 1
ATOM 752 N N . LEU A 1 98 ? 0.409 -7.822 -16.657 1.00 59.94 98 LEU A N 1
ATOM 753 C CA . LEU A 1 98 ? 1.043 -9.135 -16.508 1.00 59.94 98 LEU A CA 1
ATOM 754 C C . LEU A 1 98 ? 0.037 -10.275 -16.258 1.00 59.94 98 LEU A C 1
ATOM 756 O O . LEU A 1 98 ? 0.443 -11.433 -16.171 1.00 59.94 98 LEU A O 1
ATOM 760 N N . GLY A 1 99 ? -1.262 -9.973 -16.141 1.00 60.62 99 GLY A N 1
ATOM 761 C CA . GLY A 1 99 ? -2.319 -10.960 -15.898 1.00 60.62 99 GLY A CA 1
ATOM 762 C C . GLY A 1 99 ? -2.371 -11.501 -14.465 1.00 60.62 99 GLY A C 1
ATOM 763 O O . GLY A 1 99 ? -2.940 -12.563 -14.233 1.00 60.62 99 GLY A O 1
ATOM 764 N N . TRP A 1 100 ? -1.759 -10.810 -13.500 1.00 62.19 100 TRP A N 1
ATOM 765 C CA . TRP A 1 100 ? -1.740 -11.197 -12.083 1.00 62.19 100 TRP A CA 1
ATOM 766 C C . TRP A 1 100 ? -2.908 -10.626 -11.280 1.00 62.19 100 TRP A C 1
ATOM 768 O O . TRP A 1 100 ? -3.262 -11.197 -10.253 1.00 62.19 100 TRP A O 1
ATOM 778 N N . LEU A 1 101 ? -3.500 -9.525 -11.747 1.00 69.81 101 LEU A N 1
ATOM 779 C CA . LEU A 1 101 ? -4.732 -8.945 -11.213 1.00 69.81 101 LEU A CA 1
ATOM 780 C C . LEU A 1 101 ? -5.809 -8.944 -12.290 1.00 69.81 101 LEU A C 1
ATOM 782 O O . LEU A 1 101 ? -5.523 -8.687 -13.465 1.00 69.81 101 LEU A O 1
ATOM 786 N N . SER A 1 102 ? -7.059 -9.181 -11.889 1.00 76.69 102 SER A N 1
ATOM 787 C CA . SER A 1 102 ? -8.181 -8.983 -12.800 1.00 76.69 102 SER A CA 1
ATOM 788 C C . SER A 1 102 ? -8.357 -7.491 -13.109 1.00 76.69 102 SER A C 1
ATOM 790 O O . SER A 1 102 ? -7.924 -6.610 -12.360 1.00 76.69 102 SER A O 1
ATOM 792 N N . SER A 1 103 ? -9.022 -7.184 -14.226 1.00 75.81 103 SER A N 1
ATOM 793 C CA . SER A 1 103 ? -9.348 -5.790 -14.557 1.00 75.81 103 SER A CA 1
ATOM 794 C C . SER A 1 103 ? -10.247 -5.142 -13.502 1.00 75.81 103 SER A C 1
ATOM 796 O O . SER A 1 103 ? -10.122 -3.941 -13.281 1.00 75.81 103 SER A O 1
ATOM 798 N N . ALA A 1 104 ? -11.110 -5.931 -12.855 1.00 80.50 104 ALA A N 1
ATOM 799 C CA . ALA A 1 104 ? -12.003 -5.467 -11.803 1.00 80.50 104 ALA A CA 1
ATOM 800 C C . ALA A 1 104 ? -11.226 -5.106 -10.530 1.00 80.50 104 ALA A C 1
ATOM 802 O O . ALA A 1 104 ? -11.414 -4.019 -9.994 1.00 80.50 104 ALA A O 1
ATOM 803 N N . ASP A 1 105 ? -10.286 -5.955 -10.107 1.00 79.38 105 ASP A N 1
ATOM 804 C CA . ASP A 1 105 ? -9.485 -5.698 -8.903 1.00 79.38 105 ASP A CA 1
ATOM 805 C C . ASP A 1 105 ? -8.587 -4.478 -9.091 1.00 79.38 105 ASP A C 1
ATOM 807 O O . ASP A 1 105 ? -8.524 -3.603 -8.233 1.00 79.38 105 ASP A O 1
ATOM 811 N N . ALA A 1 106 ? -7.933 -4.369 -10.250 1.00 77.31 106 ALA A N 1
ATOM 812 C CA . ALA A 1 106 ? -7.117 -3.203 -10.571 1.00 77.31 106 ALA A CA 1
ATOM 813 C C . ALA A 1 106 ? -7.943 -1.905 -10.576 1.00 77.31 106 ALA A C 1
ATOM 815 O O . ALA A 1 106 ? -7.468 -0.868 -10.113 1.00 77.31 106 ALA A O 1
ATOM 816 N N . GLN A 1 107 ? -9.187 -1.962 -11.065 1.00 83.56 107 GLN A N 1
ATOM 817 C CA . GLN A 1 107 ? -10.105 -0.825 -11.035 1.00 83.56 107 GLN A CA 1
ATOM 818 C C . GLN A 1 107 ? -10.542 -0.482 -9.608 1.00 83.56 107 GLN A C 1
ATOM 820 O O . GLN A 1 107 ? -10.553 0.692 -9.255 1.00 83.56 107 GLN A O 1
ATOM 825 N N . GLN A 1 108 ? -10.837 -1.479 -8.773 1.00 85.94 108 GLN A N 1
ATOM 826 C CA . GLN A 1 108 ? -11.198 -1.263 -7.373 1.00 85.94 108 GLN A CA 1
ATOM 827 C C . GLN A 1 108 ? -10.050 -0.621 -6.584 1.00 85.94 108 GLN A C 1
ATOM 829 O O . GLN A 1 108 ? -10.273 0.313 -5.818 1.00 85.94 108 GLN A O 1
ATOM 834 N N . ILE A 1 109 ? -8.813 -1.083 -6.792 1.00 84.19 109 ILE A N 1
ATOM 835 C CA . ILE A 1 109 ? -7.622 -0.489 -6.167 1.00 84.19 109 ILE A CA 1
ATOM 836 C C . ILE A 1 109 ? -7.495 0.980 -6.558 1.00 84.19 109 ILE A C 1
ATOM 838 O O . ILE A 1 109 ? -7.311 1.834 -5.692 1.00 84.19 109 ILE A O 1
ATOM 842 N N . ARG A 1 110 ? -7.624 1.271 -7.856 1.00 83.12 110 ARG A N 1
ATOM 843 C CA . ARG A 1 110 ? -7.594 2.636 -8.381 1.00 83.12 110 ARG A CA 1
ATOM 844 C C . ARG A 1 110 ? -8.676 3.506 -7.742 1.00 83.12 110 ARG A C 1
ATOM 846 O O . ARG A 1 110 ? -8.347 4.568 -7.228 1.00 83.12 110 ARG A O 1
ATOM 853 N N . GLN A 1 111 ? -9.915 3.023 -7.708 1.00 87.06 111 GLN A N 1
ATOM 854 C CA . GLN A 1 111 ? -11.047 3.752 -7.144 1.00 87.06 111 GLN A CA 1
ATOM 855 C C . GLN A 1 111 ? -10.823 4.100 -5.670 1.00 87.06 111 GLN A C 1
ATOM 857 O O . GLN A 1 111 ? -10.992 5.249 -5.284 1.00 87.06 111 GLN A O 1
ATOM 862 N N . VAL A 1 112 ? -10.363 3.144 -4.857 1.00 88.19 112 VAL A N 1
ATOM 863 C CA . VAL A 1 112 ? -10.062 3.411 -3.443 1.00 88.19 112 VAL A CA 1
ATOM 864 C C . VAL A 1 112 ? -8.964 4.469 -3.307 1.00 88.19 112 VAL A C 1
ATOM 866 O O . VAL A 1 112 ? -9.061 5.362 -2.475 1.00 88.19 112 VAL A O 1
ATOM 869 N N . ILE A 1 113 ? -7.910 4.416 -4.117 1.00 84.12 113 ILE A N 1
ATOM 870 C CA . ILE A 1 113 ? -6.824 5.402 -4.023 1.00 84.12 113 ILE A CA 1
ATOM 871 C C . ILE A 1 113 ? -7.307 6.804 -4.443 1.00 84.12 113 ILE A C 1
ATOM 873 O O . ILE A 1 113 ? -7.040 7.776 -3.732 1.00 84.12 113 ILE A O 1
ATOM 877 N N . GLU A 1 114 ? -8.030 6.908 -5.560 1.00 85.25 114 GLU A N 1
ATOM 878 C CA . GLU A 1 114 ? -8.504 8.185 -6.111 1.00 85.25 114 GLU A CA 1
ATOM 879 C C . GLU A 1 114 ? -9.649 8.785 -5.289 1.00 85.25 114 GLU A C 1
ATOM 881 O O . GLU A 1 114 ? -9.566 9.938 -4.871 1.00 85.25 114 GLU A O 1
ATOM 886 N N . GLU A 1 115 ? -10.710 8.018 -5.042 1.00 88.06 115 GLU A N 1
ATOM 887 C CA . GLU A 1 115 ? -11.956 8.525 -4.460 1.00 88.06 115 GLU A CA 1
ATOM 888 C C . GLU A 1 115 ? -11.900 8.568 -2.932 1.00 88.06 115 GLU A C 1
ATOM 890 O O . GLU A 1 115 ? -12.271 9.576 -2.334 1.00 88.06 115 GLU A O 1
ATOM 895 N N . ASN A 1 116 ? -11.406 7.508 -2.284 1.00 90.12 116 ASN A N 1
ATOM 896 C CA . ASN A 1 116 ? -11.408 7.431 -0.821 1.00 90.12 116 ASN A CA 1
ATOM 897 C C . ASN A 1 116 ? -10.248 8.202 -0.185 1.00 90.12 116 ASN A C 1
ATOM 899 O O . ASN A 1 116 ? -10.416 8.761 0.896 1.00 90.12 116 ASN A O 1
ATOM 903 N N . PHE A 1 117 ? -9.075 8.225 -0.826 1.00 86.06 117 PHE A N 1
ATOM 904 C CA . PHE A 1 117 ? -7.873 8.866 -0.277 1.00 86.06 117 PHE A CA 1
ATOM 905 C C . PHE A 1 117 ? -7.458 10.147 -1.015 1.00 86.06 117 PHE A C 1
ATOM 907 O O . PHE A 1 117 ? -6.519 10.815 -0.578 1.00 86.06 117 PHE A O 1
ATOM 914 N N . GLY A 1 118 ? -8.149 10.524 -2.099 1.00 82.69 118 GLY A N 1
ATOM 915 C CA . GLY A 1 118 ? -7.876 11.760 -2.841 1.00 82.69 118 GLY A CA 1
ATOM 916 C C . GLY A 1 118 ? -6.495 11.782 -3.502 1.00 82.69 118 GLY A C 1
ATOM 917 O O . GLY A 1 118 ? -5.914 12.852 -3.705 1.00 82.69 118 GLY A O 1
ATOM 918 N N . MET A 1 119 ? -5.918 10.610 -3.777 1.00 77.44 119 MET A N 1
ATOM 919 C CA . MET A 1 119 ? -4.557 10.473 -4.288 1.00 77.44 119 MET A CA 1
ATOM 920 C C . MET A 1 119 ? -4.586 10.270 -5.802 1.00 77.44 119 MET A C 1
ATOM 922 O O . MET A 1 119 ? -5.218 9.346 -6.304 1.00 77.44 119 MET A O 1
ATOM 926 N N . SER A 1 120 ? -3.872 11.128 -6.537 1.00 71.12 120 SER A N 1
ATOM 927 C CA . SER A 1 120 ? -3.745 10.980 -7.989 1.00 71.12 120 SER A CA 1
ATOM 928 C C . SER A 1 120 ? -2.964 9.717 -8.342 1.00 71.12 120 SER A C 1
ATOM 930 O O . SER A 1 120 ? -1.890 9.466 -7.792 1.00 71.12 120 SER A O 1
ATOM 932 N N . VAL A 1 121 ? -3.490 8.963 -9.301 1.00 68.06 121 VAL A N 1
ATOM 933 C CA . VAL A 1 121 ? -2.856 7.778 -9.892 1.00 68.06 121 VAL A CA 1
ATOM 934 C C . VAL A 1 121 ? -2.485 8.012 -11.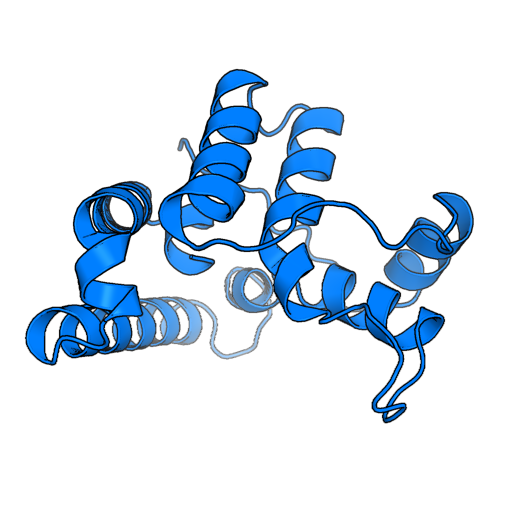355 1.00 68.06 121 VAL A C 1
ATOM 936 O O . VAL A 1 121 ? -2.341 7.066 -12.120 1.00 68.06 121 VAL A O 1
ATOM 939 N N . GLU A 1 122 ? -2.365 9.262 -11.787 1.00 63.50 122 GLU A N 1
ATOM 940 C CA . GLU A 1 122 ? -1.860 9.544 -13.128 1.00 63.50 122 GLU A CA 1
ATOM 941 C C . GLU A 1 122 ? -0.324 9.468 -13.125 1.00 63.50 122 GLU A C 1
ATOM 943 O O . GLU A 1 122 ? 0.317 10.057 -12.244 1.00 63.50 122 GLU A O 1
ATOM 948 N N . PRO A 1 123 ? 0.296 8.747 -14.079 1.00 57.22 123 PRO A N 1
ATOM 949 C CA . PRO A 1 123 ? 1.744 8.747 -14.208 1.00 57.22 123 PRO A CA 1
ATOM 950 C C . PRO A 1 123 ? 2.239 10.172 -14.514 1.00 57.22 123 PRO A C 1
ATOM 952 O O . PRO A 1 123 ? 1.545 10.926 -15.204 1.00 57.22 123 PRO A O 1
ATOM 955 N N . PRO A 1 124 ? 3.439 10.567 -14.043 1.00 58.59 124 PRO A N 1
ATOM 956 C CA . PRO A 1 124 ? 4.021 11.852 -14.414 1.00 58.59 124 PRO A CA 1
ATOM 957 C C . PRO A 1 124 ? 4.074 11.969 -15.941 1.00 58.59 124 PRO A C 1
ATOM 959 O O . PRO A 1 124 ? 4.564 11.056 -16.606 1.00 58.59 124 PRO A O 1
ATOM 962 N N . ALA A 1 125 ? 3.592 13.083 -16.495 1.00 56.31 125 ALA A N 1
ATOM 963 C CA . ALA A 1 125 ? 3.477 13.271 -17.946 1.00 56.31 125 ALA A CA 1
ATOM 964 C C . ALA A 1 125 ? 4.821 13.147 -18.699 1.00 56.31 125 ALA A C 1
ATOM 966 O O . ALA A 1 125 ? 4.835 12.893 -19.902 1.00 56.31 125 ALA A O 1
ATOM 967 N N . ASP A 1 126 ? 5.940 13.272 -17.980 1.00 60.16 126 ASP A N 1
ATOM 968 C CA . ASP A 1 126 ? 7.278 13.431 -18.549 1.00 60.16 126 ASP A CA 1
ATOM 969 C C . ASP A 1 126 ? 8.121 12.138 -18.547 1.00 60.16 126 ASP A C 1
ATOM 971 O O . ASP A 1 126 ? 9.265 12.155 -19.008 1.00 60.16 126 ASP A O 1
ATOM 975 N N . ILE A 1 127 ? 7.596 11.008 -18.044 1.00 59.59 127 ILE A N 1
ATOM 976 C CA . ILE A 1 127 ? 8.326 9.728 -18.007 1.00 59.59 127 ILE A CA 1
ATOM 977 C C . ILE A 1 127 ? 7.850 8.775 -19.110 1.00 59.59 127 ILE A C 1
ATOM 979 O O . ILE A 1 127 ? 6.700 8.343 -19.159 1.00 59.59 127 ILE A O 1
ATOM 983 N N . THR A 1 128 ? 8.754 8.402 -20.015 1.00 63.59 128 THR A N 1
ATOM 984 C CA . THR A 1 128 ? 8.447 7.400 -21.046 1.00 63.59 128 THR A CA 1
ATOM 985 C C . THR A 1 128 ? 8.479 5.984 -20.467 1.00 63.59 128 THR A C 1
ATOM 987 O O . THR A 1 128 ? 9.260 5.681 -19.564 1.00 63.59 128 THR A O 1
ATOM 990 N N . VAL A 1 129 ? 7.703 5.064 -21.055 1.00 60.59 129 VAL A N 1
ATOM 991 C CA . VAL A 1 129 ? 7.707 3.629 -20.690 1.00 60.59 129 VAL A CA 1
ATOM 992 C C . VAL A 1 129 ? 9.121 3.038 -20.719 1.00 60.59 129 VAL A C 1
ATOM 994 O O . VAL A 1 129 ? 9.480 2.239 -19.860 1.00 60.59 129 VAL A O 1
ATOM 997 N N . LYS A 1 130 ? 9.951 3.457 -21.682 1.00 62.78 130 LYS A N 1
ATOM 998 C CA . LYS A 1 130 ? 11.337 2.993 -21.802 1.00 62.78 130 LYS A CA 1
ATOM 999 C C . LYS A 1 130 ? 12.202 3.471 -20.634 1.00 62.78 130 LYS A C 1
ATOM 1001 O O . LYS A 1 130 ? 12.902 2.658 -20.047 1.00 62.78 130 LYS A O 1
ATOM 1006 N N . GLN A 1 131 ? 12.127 4.754 -20.271 1.00 61.78 131 GLN A N 1
ATOM 1007 C CA . GLN A 1 131 ? 12.835 5.282 -19.096 1.00 61.78 131 GLN A CA 1
ATOM 1008 C C . GLN A 1 131 ? 12.388 4.569 -17.820 1.00 61.78 131 GLN A C 1
ATOM 1010 O O . GLN A 1 131 ? 13.221 4.240 -16.982 1.00 61.78 131 GLN A O 1
ATOM 1015 N N . TYR A 1 132 ? 11.093 4.267 -17.714 1.00 60.62 132 TYR A N 1
ATOM 1016 C CA . TYR A 1 132 ? 10.535 3.509 -16.603 1.00 60.62 132 TYR A CA 1
ATOM 1017 C C . TYR A 1 132 ? 11.180 2.124 -16.470 1.00 60.62 132 TYR A C 1
ATOM 1019 O O . TYR A 1 132 ? 11.714 1.778 -15.420 1.00 60.62 132 TYR A O 1
ATOM 1027 N N . LEU A 1 133 ? 11.188 1.349 -17.557 1.00 60.50 133 LEU A N 1
ATOM 1028 C CA . LEU A 1 133 ? 11.770 0.006 -17.587 1.00 60.50 133 LEU A CA 1
ATOM 1029 C C . LEU A 1 133 ? 13.288 0.020 -17.364 1.00 60.50 133 LEU A C 1
ATOM 1031 O O . LEU A 1 133 ? 13.795 -0.818 -16.619 1.00 60.50 133 LEU A O 1
ATOM 1035 N N . ASP A 1 134 ? 13.999 0.982 -17.956 1.00 62.41 134 ASP A N 1
ATOM 1036 C CA . ASP A 1 134 ? 15.449 1.129 -17.801 1.00 62.41 134 ASP A CA 1
ATOM 1037 C C . ASP A 1 134 ? 15.808 1.416 -16.326 1.00 62.41 134 ASP A C 1
ATOM 1039 O O . ASP A 1 134 ? 16.688 0.761 -15.762 1.00 62.41 134 ASP A O 1
ATOM 1043 N N . LEU A 1 135 ? 15.073 2.308 -15.653 1.00 62.22 135 LEU A N 1
ATOM 1044 C CA . LEU A 1 135 ? 15.282 2.623 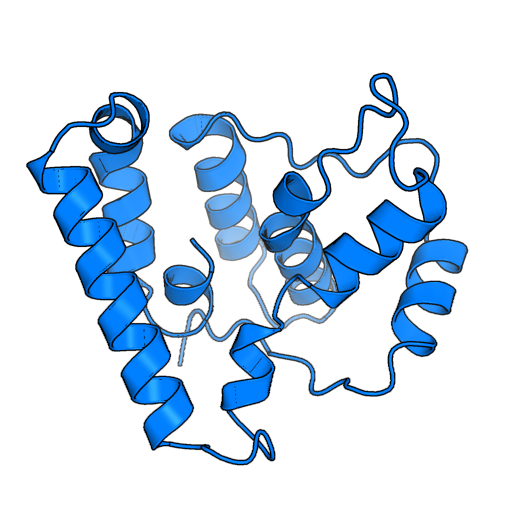-14.234 1.00 62.22 135 LEU A CA 1
ATOM 1045 C C . LEU A 1 135 ? 14.950 1.441 -13.326 1.00 62.22 135 LEU A C 1
ATOM 1047 O O . LEU A 1 135 ? 15.748 1.095 -12.453 1.00 62.22 135 LEU A O 1
ATOM 1051 N N . MET A 1 136 ? 13.829 0.766 -13.582 1.00 57.66 136 MET A N 1
ATOM 1052 C CA . MET A 1 136 ? 13.452 -0.438 -12.844 1.00 57.66 136 MET A CA 1
ATOM 1053 C C . MET A 1 136 ? 14.482 -1.563 -12.997 1.00 57.66 136 MET A C 1
ATOM 1055 O O . MET A 1 136 ? 14.771 -2.259 -12.029 1.00 57.66 136 MET A O 1
ATOM 1059 N N . SER A 1 137 ? 15.066 -1.735 -14.187 1.00 57.22 137 SER A N 1
ATOM 1060 C CA . SER A 1 137 ? 16.060 -2.785 -14.461 1.00 57.22 137 SER A CA 1
ATOM 1061 C C . SER A 1 137 ? 17.402 -2.578 -13.744 1.00 57.22 137 SER A C 1
ATOM 1063 O O . SER A 1 137 ? 18.162 -3.530 -13.564 1.00 57.22 137 SER A O 1
ATOM 1065 N N . SER A 1 138 ? 17.689 -1.348 -13.308 1.00 54.03 138 SER A N 1
ATOM 1066 C CA . SER A 1 138 ? 18.922 -0.995 -12.596 1.00 54.03 138 SER A CA 1
ATOM 1067 C C . SER A 1 138 ? 18.857 -1.261 -11.081 1.00 54.03 138 SER A C 1
ATOM 1069 O O . SER A 1 138 ? 19.900 -1.379 -10.426 1.00 54.03 138 SER A O 1
ATOM 1071 N N . GLU A 1 139 ? 17.652 -1.436 -10.520 1.00 54.78 139 GLU A N 1
ATOM 1072 C CA . GLU A 1 139 ? 17.458 -1.831 -9.124 1.00 54.78 139 GLU A CA 1
ATOM 1073 C C . GLU A 1 139 ? 17.703 -3.336 -8.924 1.00 54.78 139 GLU A C 1
ATOM 1075 O O . GLU A 1 139 ? 16.891 -4.202 -9.242 1.00 54.78 139 GLU A O 1
ATOM 1080 N N . ARG A 1 140 ? 18.849 -3.661 -8.317 1.00 45.28 140 ARG A N 1
ATOM 1081 C CA . ARG A 1 140 ? 19.348 -5.032 -8.086 1.00 45.28 140 ARG A CA 1
ATOM 1082 C C . ARG A 1 140 ? 18.591 -5.861 -7.028 1.00 45.28 140 ARG A C 1
ATOM 1084 O O . ARG A 1 140 ? 19.066 -6.931 -6.662 1.00 45.28 140 ARG A O 1
ATOM 1091 N N . LYS A 1 141 ? 17.429 -5.411 -6.541 1.00 48.91 141 LYS A N 1
ATOM 1092 C CA . LYS A 1 141 ? 16.609 -6.103 -5.519 1.00 48.91 141 LYS A CA 1
ATOM 1093 C C . LYS A 1 141 ? 15.247 -6.581 -6.054 1.00 48.91 141 LYS A C 1
ATOM 1095 O O . LYS A 1 141 ? 14.247 -6.561 -5.341 1.00 48.91 141 LYS A O 1
ATOM 1100 N N . LEU A 1 142 ? 15.187 -7.003 -7.315 1.00 43.84 142 LEU A N 1
ATOM 1101 C CA . LEU A 1 142 ? 13.949 -7.461 -7.950 1.00 43.84 142 LEU A CA 1
ATOM 1102 C C . LEU A 1 142 ? 13.577 -8.890 -7.523 1.00 43.84 142 LEU A C 1
ATOM 1104 O O . LEU A 1 142 ? 13.904 -9.861 -8.196 1.00 43.84 142 LEU A O 1
ATOM 1108 N N . ASN A 1 143 ? 12.830 -9.003 -6.427 1.00 42.91 143 ASN A N 1
ATOM 1109 C CA . ASN A 1 143 ? 11.816 -10.046 -6.299 1.00 42.91 143 ASN A CA 1
ATOM 1110 C C . ASN A 1 143 ? 10.480 -9.376 -6.604 1.00 42.91 143 ASN A C 1
ATOM 1112 O O . ASN A 1 143 ? 10.026 -8.528 -5.836 1.00 42.91 143 ASN A O 1
ATOM 1116 N N . TRP A 1 144 ? 9.876 -9.708 -7.746 1.00 48.25 144 TRP A N 1
ATOM 1117 C CA . TRP A 1 144 ? 8.555 -9.209 -8.120 1.00 48.25 144 TRP A CA 1
ATOM 1118 C C . TRP A 1 144 ? 7.556 -9.645 -7.057 1.00 48.25 144 TRP A C 1
ATOM 1120 O O . TRP A 1 144 ? 7.094 -10.786 -7.031 1.00 48.25 144 TRP A O 1
ATOM 1130 N N . ALA A 1 145 ? 7.253 -8.726 -6.151 1.00 43.91 145 ALA A N 1
ATOM 1131 C CA . ALA A 1 145 ? 6.152 -8.844 -5.232 1.00 43.91 145 ALA A CA 1
ATOM 1132 C C . ALA A 1 145 ? 4.868 -8.912 -6.063 1.00 43.91 145 ALA A C 1
ATOM 1134 O O . ALA A 1 145 ? 4.324 -7.894 -6.482 1.00 43.91 145 ALA A 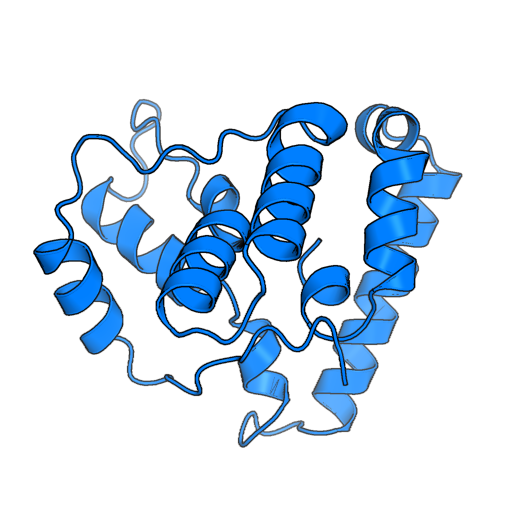O 1
ATOM 1135 N N . ARG A 1 146 ? 4.433 -10.131 -6.387 1.00 48.28 146 ARG A N 1
ATOM 1136 C CA . ARG A 1 146 ? 3.145 -10.390 -7.023 1.00 48.28 146 ARG A CA 1
ATOM 1137 C C . ARG A 1 146 ? 2.075 -9.807 -6.103 1.00 48.28 146 ARG A C 1
ATOM 1139 O O . ARG A 1 146 ? 2.039 -10.178 -4.931 1.00 48.28 146 ARG A O 1
ATOM 1146 N N . PHE A 1 147 ? 1.210 -8.922 -6.606 1.00 46.53 147 PHE A N 1
ATOM 1147 C CA . PHE A 1 147 ? -0.030 -8.625 -5.887 1.00 46.53 147 PHE A CA 1
ATOM 1148 C C . PHE A 1 147 ? -0.824 -9.921 -5.816 1.00 46.53 147 PHE A C 1
ATOM 1150 O O . PHE A 1 147 ? -1.344 -10.404 -6.820 1.00 46.53 147 PHE A O 1
ATOM 1157 N N . GLY A 1 148 ? -0.839 -10.524 -4.635 1.00 46.03 148 GLY A N 1
ATOM 1158 C CA . GLY A 1 148 ? -1.663 -11.672 -4.308 1.00 46.03 148 GLY A CA 1
ATOM 1159 C C . GLY A 1 148 ? -2.890 -11.182 -3.566 1.00 46.03 148 GLY A C 1
ATOM 1160 O O . GLY A 1 148 ? -3.036 -11.472 -2.389 1.00 46.03 148 GLY A O 1
ATOM 1161 N N . LEU A 1 149 ? -3.760 -10.416 -4.232 1.00 41.09 149 LEU A N 1
ATOM 1162 C CA . LEU A 1 149 ? -5.045 -10.036 -3.632 1.00 41.09 149 LEU A CA 1
ATOM 1163 C C . LEU A 1 149 ? -6.002 -11.230 -3.486 1.00 41.09 149 LEU A C 1
ATOM 1165 O O . LEU A 1 149 ? -7.002 -11.119 -2.788 1.00 41.09 149 LEU A O 1
ATOM 1169 N N . PHE A 1 150 ? -5.678 -12.372 -4.097 1.00 35.59 150 PHE A N 1
ATOM 1170 C CA . PHE A 1 150 ? -6.468 -13.596 -4.046 1.00 35.59 150 PHE A CA 1
ATOM 1171 C C . PHE A 1 150 ? -5.542 -14.818 -4.106 1.00 35.59 150 PHE A C 1
ATOM 1173 O O . PHE A 1 150 ? -5.219 -15.315 -5.186 1.00 35.59 150 PHE A O 1
ATOM 1180 N N . TYR A 1 151 ? -5.092 -15.272 -2.939 1.00 34.97 151 TYR A N 1
ATOM 1181 C CA . TYR A 1 151 ? -4.773 -16.678 -2.689 1.00 34.97 151 TYR A CA 1
ATOM 1182 C C . TYR A 1 151 ? -5.657 -17.169 -1.553 1.00 34.97 151 TYR A C 1
ATOM 1184 O O . TYR A 1 151 ? -5.875 -16.370 -0.614 1.00 34.97 151 TYR A O 1
#

pLDDT: mean 70.75, std 17.19, range [34.97, 97.38]

Solvent-accessible surface area (backbone atoms only — not comparable to full-atom values): 8640 Å² total; per-residue (Å²): 107,70,62,17,47,48,76,28,55,68,55,37,52,50,50,52,77,43,22,66,49,42,75,69,58,36,65,71,53,43,50,50,53,51,49,53,54,52,51,54,51,50,53,39,38,73,74,22,78,82,56,85,55,73,33,41,46,75,49,60,24,46,59,54,19,51,39,46,39,68,73,58,48,85,89,50,98,78,48,86,70,61,34,78,48,39,27,61,44,52,56,37,53,51,31,33,77,72,68,61,36,52,73,65,55,38,49,50,54,46,46,39,40,40,71,46,64,69,38,65,70,73,74,66,93,85,66,50,73,65,59,49,52,54,45,44,71,69,50,90,78,78,58,84,58,68,59,43,73,78,125

Radius of gyration: 15.74 Å; Cα contacts (8 Å, |Δi|>4): 142; chains: 1; bounding box: 34×39×39 Å

Sequence (151 a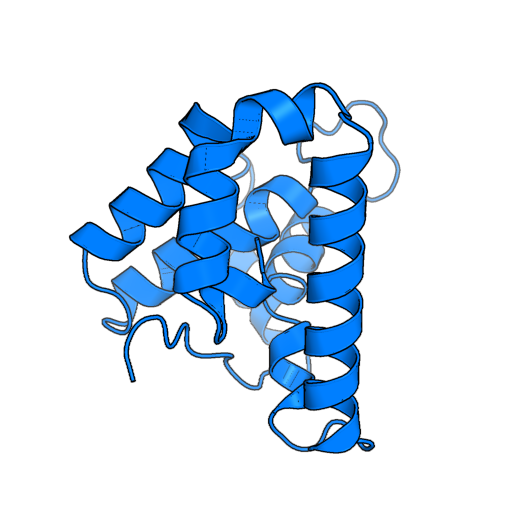a):
MKYGLINNAEFFKW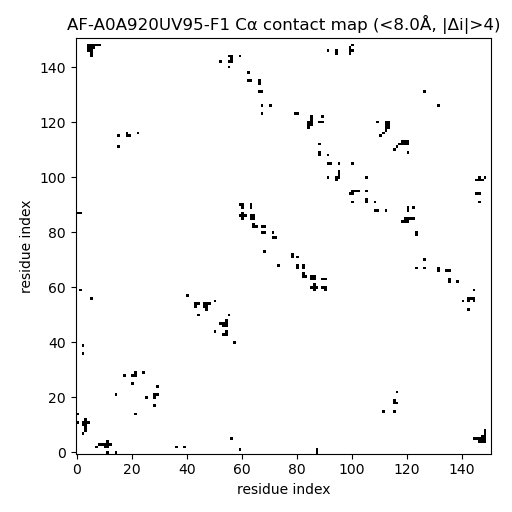LAANSESILALEHEHVSEVVRVCCEAKAAIVAQDEKEAGVRALLNLGHTFGHAIETVTGYGNPGSMAKPWLWEWSGPADLSKRLGWLSSADAQQIRQVIEENFGMSVEPPADITVKQYLDLMSSERKLNWARFGLFY

Mean predicted aligned error: 10.16 Å

Secondary structure (DSSP, 8-state):
-HHHHHH-HHHHHHHHHTHHHHHTT-HHHHHHHHHHHHHHHHHHHHH-TTSSSGGGGGGTTHHHHHHHHHHH-TT-TT----GGGSTTHHHHHHHHHTTSS-HHHHHHHHHIIIIIT----PPPTT--HHHHHHHHHH-S--------S--